Protein AF-A0A392QED2-F1 (afdb_monomer_lite)

Structure (mmCIF, N/CA/C/O backbone):
data_AF-A0A392QED2-F1
#
_entry.id   AF-A0A392QED2-F1
#
loop_
_atom_site.group_PDB
_atom_site.id
_atom_site.type_symbol
_atom_site.label_atom_id
_atom_site.label_alt_id
_atom_site.label_comp_id
_atom_site.label_asym_id
_atom_site.label_entity_id
_atom_site.label_seq_id
_atom_site.pdbx_PDB_ins_code
_atom_site.Cartn_x
_atom_site.Cartn_y
_atom_site.Cartn_z
_atom_site.occupancy
_atom_site.B_iso_or_equiv
_atom_site.auth_seq_id
_atom_site.auth_comp_id
_atom_site.auth_asym_id
_atom_site.auth_atom_id
_atom_site.pdbx_PDB_model_num
ATOM 1 N N . THR A 1 1 ? 11.067 -0.589 -10.457 1.00 55.59 1 THR A N 1
ATOM 2 C CA . THR A 1 1 ? 10.526 0.018 -9.221 1.00 55.59 1 THR A CA 1
ATOM 3 C C . THR A 1 1 ? 11.024 1.444 -9.124 1.00 55.59 1 THR A C 1
ATOM 5 O O . THR A 1 1 ? 12.156 1.713 -9.513 1.00 55.59 1 THR A O 1
ATOM 8 N N . GLY A 1 2 ? 10.186 2.377 -8.673 1.00 83.38 2 GLY A N 1
ATOM 9 C CA . GLY A 1 2 ? 10.646 3.737 -8.405 1.00 83.38 2 GLY A CA 1
ATOM 10 C C . GLY A 1 2 ? 11.389 3.750 -7.078 1.00 83.38 2 GLY A C 1
ATOM 11 O O . GLY A 1 2 ? 10.743 3.744 -6.045 1.00 83.38 2 GLY A O 1
ATOM 12 N N . ALA A 1 3 ? 12.724 3.760 -7.083 1.00 87.62 3 ALA A N 1
ATOM 13 C CA . ALA A 1 3 ? 13.542 3.671 -5.860 1.00 87.62 3 ALA A CA 1
ATOM 14 C C . ALA A 1 3 ? 13.252 4.764 -4.808 1.00 87.62 3 ALA A C 1
ATOM 16 O O . ALA A 1 3 ? 13.645 4.636 -3.656 1.00 87.62 3 ALA A O 1
ATOM 17 N N . ARG A 1 4 ? 12.584 5.849 -5.213 1.00 90.19 4 ARG A N 1
ATOM 18 C CA . ARG A 1 4 ? 12.160 6.960 -4.348 1.00 90.19 4 ARG A CA 1
ATOM 19 C C . ARG A 1 4 ? 10.641 7.062 -4.197 1.00 90.19 4 ARG A C 1
ATOM 21 O O . ARG A 1 4 ? 10.163 8.014 -3.596 1.00 90.19 4 ARG A O 1
ATOM 28 N N . LEU A 1 5 ? 9.892 6.146 -4.805 1.00 91.62 5 LEU A N 1
ATOM 29 C CA . LEU A 1 5 ? 8.440 6.099 -4.703 1.00 91.62 5 LEU A CA 1
ATOM 30 C C . LEU A 1 5 ? 8.081 5.132 -3.572 1.00 91.62 5 LEU A C 1
ATOM 32 O O . LEU A 1 5 ? 8.514 3.977 -3.628 1.00 91.62 5 LEU A O 1
ATOM 36 N N . PRO A 1 6 ? 7.325 5.579 -2.556 1.00 91.81 6 PRO A N 1
ATOM 37 C CA . PRO A 1 6 ? 6.915 4.704 -1.470 1.00 91.81 6 PRO A CA 1
ATOM 38 C C . PRO A 1 6 ? 5.990 3.596 -1.996 1.00 91.81 6 PRO A C 1
ATOM 40 O O . PRO A 1 6 ? 5.295 3.795 -3.005 1.00 91.81 6 PRO A O 1
ATOM 43 N N . PRO A 1 7 ? 5.960 2.431 -1.330 1.00 92.88 7 PRO A N 1
ATOM 44 C CA . PRO A 1 7 ? 5.022 1.372 -1.667 1.00 92.88 7 PRO A CA 1
ATOM 45 C C . PRO A 1 7 ? 3.573 1.813 -1.397 1.00 92.88 7 PRO A C 1
ATOM 47 O O . PRO A 1 7 ? 3.310 2.813 -0.727 1.00 92.88 7 PRO A O 1
ATOM 50 N N . ILE A 1 8 ? 2.609 1.078 -1.954 1.00 92.56 8 ILE A N 1
ATOM 51 C CA . ILE A 1 8 ? 1.195 1.480 -1.913 1.00 92.56 8 ILE A CA 1
ATOM 52 C C . ILE A 1 8 ? 0.615 1.494 -0.495 1.00 92.56 8 ILE A C 1
ATOM 54 O O . ILE A 1 8 ? -0.237 2.321 -0.186 1.00 92.56 8 ILE A O 1
ATOM 58 N N . ASP A 1 9 ? 1.089 0.615 0.386 1.00 93.44 9 ASP A N 1
ATOM 59 C CA . ASP A 1 9 ? 0.621 0.544 1.766 1.00 93.44 9 ASP A CA 1
ATOM 60 C C . ASP A 1 9 ? 0.964 1.822 2.544 1.00 93.44 9 ASP A C 1
ATOM 62 O O . ASP A 1 9 ? 0.168 2.267 3.368 1.00 93.44 9 ASP A O 1
ATOM 66 N N . GLU A 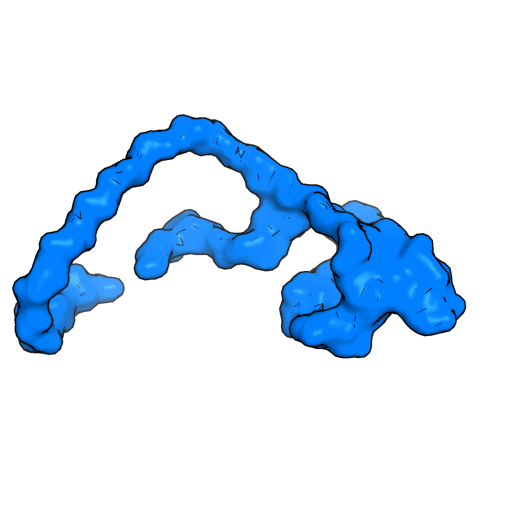1 10 ? 2.092 2.474 2.245 1.00 93.25 10 GLU A N 1
ATOM 67 C CA . GLU A 1 10 ? 2.454 3.765 2.843 1.00 93.25 10 GLU A CA 1
ATOM 68 C C . GLU A 1 10 ? 1.539 4.919 2.422 1.00 93.25 10 GLU A C 1
ATOM 70 O O . GLU A 1 10 ? 1.402 5.885 3.179 1.00 93.25 10 GLU A O 1
ATOM 75 N N . GLN A 1 11 ? 0.882 4.800 1.265 1.00 94.81 11 GLN A N 1
ATOM 76 C CA . GLN A 1 11 ? -0.082 5.784 0.764 1.00 94.81 11 GLN A CA 1
ATOM 77 C C . GLN A 1 11 ? -1.481 5.610 1.372 1.00 94.81 11 GLN A C 1
ATOM 79 O O . GLN A 1 11 ? -2.340 6.474 1.196 1.00 94.81 11 GLN A O 1
ATOM 84 N N . VAL A 1 12 ? -1.731 4.524 2.109 1.00 96.62 12 VAL A N 1
ATOM 85 C CA . VAL A 1 12 ? -2.954 4.376 2.900 1.00 96.62 12 VAL A CA 1
ATOM 86 C C . VAL A 1 12 ? -2.868 5.298 4.114 1.00 96.62 12 VAL A C 1
ATOM 88 O O . VAL A 1 12 ? -1.903 5.239 4.879 1.00 96.62 12 VAL A O 1
ATOM 91 N N . ILE A 1 13 ? -3.885 6.139 4.314 1.00 97.06 13 ILE A N 1
ATOM 92 C CA . ILE A 1 13 ? -3.949 7.072 5.453 1.00 97.06 13 ILE A CA 1
ATOM 93 C C . ILE A 1 13 ? -5.014 6.684 6.481 1.00 97.06 13 ILE A C 1
ATOM 95 O O . ILE A 1 13 ? -4.853 6.986 7.659 1.00 97.06 13 ILE A O 1
ATOM 99 N N . ALA A 1 14 ? -6.057 5.969 6.060 1.00 97.88 14 ALA A N 1
ATOM 100 C CA . ALA A 1 14 ? -7.078 5.408 6.939 1.00 97.88 14 ALA A CA 1
ATOM 101 C C . ALA A 1 14 ? -7.740 4.191 6.281 1.00 97.88 14 ALA A C 1
ATOM 103 O O . ALA A 1 14 ? -7.696 4.034 5.059 1.00 97.88 14 ALA A O 1
ATOM 104 N N . MET A 1 15 ? -8.368 3.333 7.079 1.00 97.75 15 MET A N 1
ATOM 105 C CA . MET A 1 15 ? -9.178 2.222 6.579 1.00 97.75 15 MET A CA 1
ATOM 106 C C . MET A 1 15 ? -10.306 1.861 7.547 1.00 97.75 15 MET A C 1
ATOM 108 O O . MET A 1 15 ? -10.199 2.076 8.757 1.00 97.75 15 MET A O 1
ATOM 112 N N . LYS A 1 16 ? -11.371 1.258 7.012 1.00 98.00 16 LYS A N 1
ATOM 113 C CA . LYS A 1 16 ? -12.405 0.580 7.797 1.00 98.00 16 LYS A CA 1
ATOM 114 C C . LYS A 1 16 ? -12.191 -0.923 7.742 1.00 98.00 16 LYS A C 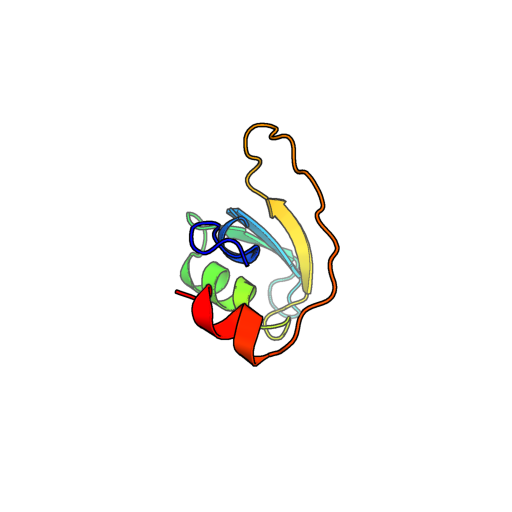1
ATOM 116 O O . LYS A 1 16 ? -12.207 -1.523 6.667 1.00 98.00 16 LYS A O 1
ATOM 121 N N . LEU A 1 17 ? -12.018 -1.522 8.912 1.00 97.19 17 LEU A N 1
ATOM 122 C CA . LEU A 1 17 ? -11.756 -2.939 9.094 1.00 97.19 17 LEU A CA 1
ATOM 123 C C . LEU A 1 17 ? -12.991 -3.624 9.677 1.00 97.19 17 LEU A C 1
ATOM 125 O O . LEU A 1 17 ? -13.483 -3.244 10.740 1.00 97.19 17 LEU A O 1
ATOM 129 N N . VAL A 1 18 ? -13.475 -4.657 8.998 1.00 97.62 18 VAL A N 1
ATOM 130 C CA . VAL A 1 18 ? -14.519 -5.549 9.501 1.00 97.62 18 VAL A CA 1
ATOM 131 C C . VAL A 1 18 ? -13.851 -6.670 10.280 1.00 97.62 18 VAL A C 1
ATOM 133 O O . VAL A 1 18 ? -13.047 -7.434 9.743 1.00 97.62 18 VAL A O 1
ATOM 136 N N . THR A 1 19 ? -14.200 -6.769 11.558 1.00 95.38 19 THR A N 1
ATOM 137 C CA . THR A 1 19 ? -13.669 -7.767 12.485 1.00 95.38 19 THR A CA 1
ATOM 138 C C . THR A 1 19 ? -14.813 -8.590 13.088 1.00 95.38 19 THR A C 1
ATOM 140 O O . THR A 1 19 ? -15.889 -8.039 13.339 1.00 95.38 19 THR A O 1
ATOM 143 N N . PRO A 1 20 ? -14.606 -9.885 13.389 1.00 93.00 20 PRO A N 1
ATOM 144 C CA . PRO A 1 20 ? -15.643 -10.705 14.018 1.00 93.00 20 PRO A CA 1
ATOM 145 C C . PRO A 1 20 ? -16.062 -10.218 15.413 1.00 93.00 20 PRO A C 1
ATOM 147 O O . PRO A 1 20 ? -17.220 -10.362 15.788 1.00 93.00 20 PRO A O 1
ATOM 150 N N . ALA A 1 21 ? -15.130 -9.649 16.186 1.00 92.06 21 ALA A N 1
ATOM 151 C CA . ALA A 1 21 ? -15.363 -9.300 17.590 1.00 92.06 21 ALA A CA 1
ATOM 152 C C . ALA A 1 21 ? -15.812 -7.847 17.810 1.00 92.06 21 ALA A C 1
ATOM 154 O O . ALA A 1 21 ? -16.620 -7.588 18.697 1.00 92.06 21 ALA A O 1
ATOM 155 N N . LYS A 1 22 ? -15.283 -6.889 17.037 1.00 91.94 22 LYS A N 1
ATOM 156 C CA . LYS A 1 22 ? -15.540 -5.449 17.231 1.00 91.94 22 LYS A CA 1
ATOM 157 C C . LYS A 1 22 ? -16.466 -4.856 16.162 1.00 91.94 22 LYS A C 1
ATOM 159 O O . LYS A 1 22 ? -16.699 -3.652 16.160 1.00 91.94 22 LYS A O 1
ATOM 164 N N . GLY A 1 23 ? -16.983 -5.679 15.247 1.00 95.25 23 GLY A N 1
ATOM 165 C CA . GLY A 1 23 ? -17.742 -5.206 14.094 1.00 95.25 23 GLY A CA 1
ATOM 166 C C . GLY A 1 23 ? -16.855 -4.411 13.133 1.00 95.25 23 GLY A C 1
ATOM 167 O O . GLY A 1 23 ? -15.696 -4.771 12.915 1.00 95.25 23 GLY A O 1
ATOM 168 N N . THR A 1 24 ? -17.402 -3.339 12.555 1.00 97.38 24 THR A N 1
ATOM 169 C CA . THR A 1 24 ? -16.656 -2.445 11.654 1.00 97.38 24 THR A CA 1
ATOM 170 C C . THR A 1 24 ? -16.026 -1.312 12.449 1.00 97.38 24 THR A C 1
ATOM 172 O O . THR A 1 24 ? -16.734 -0.506 13.050 1.00 97.38 24 THR A O 1
ATOM 175 N N . ILE A 1 25 ? -14.699 -1.243 12.433 1.00 97.25 25 ILE A N 1
ATOM 176 C CA . ILE A 1 25 ? -13.915 -0.201 13.098 1.00 97.25 25 ILE A CA 1
ATOM 177 C C . ILE A 1 25 ? -13.170 0.639 12.068 1.00 97.25 25 ILE A C 1
ATOM 179 O O . ILE A 1 25 ? -12.836 0.160 10.990 1.00 97.25 25 ILE A O 1
ATOM 183 N N . GLU A 1 26 ? -12.887 1.888 12.406 1.00 97.94 26 GLU A N 1
ATOM 184 C CA . GLU A 1 26 ? -12.084 2.794 11.587 1.00 97.94 26 GLU A CA 1
ATOM 185 C C . GLU A 1 26 ? -10.752 3.051 12.286 1.00 97.94 26 GLU A C 1
ATOM 187 O O . GLU A 1 26 ? -10.738 3.385 13.474 1.00 97.94 26 GLU A O 1
ATOM 192 N N . ILE A 1 27 ? -9.660 2.902 11.540 1.00 97.62 27 ILE A N 1
ATOM 193 C CA . ILE A 1 27 ? -8.284 3.013 12.026 1.00 97.62 27 ILE A CA 1
ATOM 194 C C . ILE A 1 27 ? -7.450 3.881 11.071 1.00 97.62 27 ILE A C 1
ATOM 196 O O . ILE A 1 27 ? -7.653 3.854 9.854 1.00 97.62 27 ILE A O 1
ATOM 200 N N . SER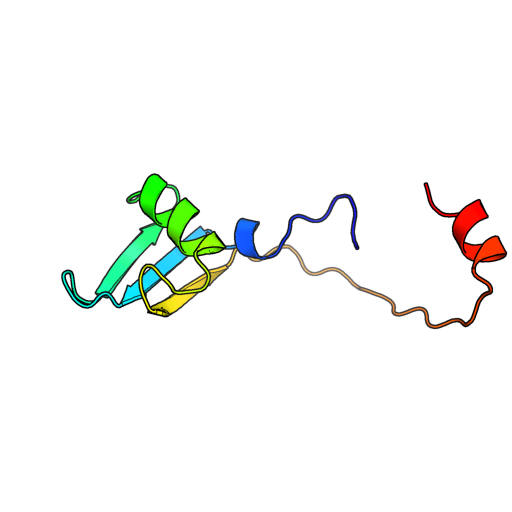 A 1 28 ? -6.523 4.664 11.622 1.00 97.75 28 SER A N 1
ATOM 201 C CA . SER A 1 28 ? -5.632 5.586 10.902 1.00 97.75 28 SER A CA 1
ATOM 202 C C . SER A 1 28 ? -4.319 5.790 11.669 1.00 97.75 28 SER A C 1
ATOM 204 O O . SER A 1 28 ? -4.127 5.239 12.754 1.00 97.75 28 SER A O 1
ATOM 206 N N . LYS A 1 29 ? -3.407 6.620 11.145 1.00 95.25 29 LYS A N 1
ATOM 207 C CA . LYS A 1 29 ? -2.170 6.996 11.861 1.00 95.25 29 LYS A CA 1
ATOM 208 C C . LYS A 1 29 ? -2.446 7.754 13.167 1.00 95.25 29 LYS A C 1
ATOM 210 O O . LYS A 1 29 ? -1.630 7.727 14.081 1.00 95.25 29 LYS A O 1
ATOM 215 N N . GLU A 1 30 ? -3.592 8.416 13.259 1.00 96.81 30 GLU A N 1
ATOM 216 C CA . GLU A 1 30 ? -4.042 9.186 14.419 1.00 96.81 30 GLU A CA 1
ATOM 217 C C . GLU A 1 30 ? -4.991 8.376 15.319 1.00 96.81 30 GLU A C 1
ATOM 219 O O . GLU A 1 30 ? -5.168 8.712 16.490 1.00 96.81 30 GLU A O 1
ATOM 224 N N . LYS A 1 31 ? -5.600 7.306 14.788 1.00 96.19 31 LYS A N 1
ATOM 225 C CA . LYS A 1 31 ? -6.630 6.501 15.455 1.00 96.19 31 LYS A CA 1
ATOM 226 C C . LYS A 1 31 ? -6.248 5.021 15.449 1.00 96.19 31 LYS A C 1
ATOM 228 O O . LYS A 1 31 ? -6.439 4.336 14.452 1.00 96.19 31 LYS A O 1
ATOM 233 N N . ASP A 1 32 ? -5.766 4.540 16.594 1.00 95.75 32 ASP A N 1
ATOM 234 C CA . ASP A 1 32 ? -5.226 3.180 16.774 1.00 95.75 32 ASP A CA 1
ATOM 235 C C . ASP A 1 32 ? -4.054 2.872 15.809 1.00 95.75 32 ASP A C 1
ATOM 237 O O . ASP A 1 32 ? -4.152 1.998 14.940 1.00 95.75 32 ASP A O 1
ATOM 241 N N . PRO A 1 33 ? -2.937 3.624 15.921 1.00 96.00 33 PRO A N 1
ATOM 242 C CA . PRO A 1 33 ? -1.818 3.536 14.984 1.00 96.00 33 PRO A CA 1
ATOM 243 C C . PRO A 1 33 ? -1.177 2.149 14.945 1.00 96.00 33 PRO A C 1
ATOM 245 O O . PRO A 1 33 ? -0.766 1.694 13.880 1.00 96.00 33 PRO A O 1
ATOM 248 N N . GLU A 1 34 ? -1.091 1.463 16.085 1.00 95.81 34 GLU A N 1
ATOM 249 C CA . GLU A 1 34 ? -0.494 0.129 16.163 1.00 95.81 34 GLU A CA 1
ATOM 250 C C . GLU A 1 34 ? -1.306 -0.877 15.339 1.00 95.81 34 GLU A C 1
ATOM 252 O O . GLU A 1 34 ? -0.756 -1.541 14.456 1.00 95.81 34 GLU A O 1
ATOM 257 N N . LEU A 1 35 ? -2.628 -0.922 15.545 1.00 95.44 35 LEU A N 1
ATOM 258 C CA . LEU A 1 35 ? -3.506 -1.781 14.758 1.00 95.44 35 LEU A CA 1
ATOM 259 C C . LEU A 1 35 ? -3.516 -1.385 13.279 1.00 95.44 35 LEU A C 1
ATOM 261 O O . LEU A 1 35 ? -3.549 -2.263 12.421 1.00 95.44 35 LEU A O 1
ATOM 265 N N . PHE A 1 36 ? -3.446 -0.090 12.963 1.00 96.94 36 PHE A N 1
ATOM 266 C CA . PHE A 1 36 ? -3.360 0.400 11.588 1.00 96.94 36 PHE A CA 1
ATOM 267 C C . PHE A 1 36 ? -2.123 -0.130 10.847 1.00 96.94 36 PHE A C 1
ATOM 269 O O . PHE A 1 36 ? -2.251 -0.670 9.744 1.00 96.94 36 PHE A O 1
ATOM 276 N N . TYR A 1 37 ? -0.933 -0.035 11.448 1.00 94.94 37 TYR A N 1
ATOM 277 C CA . TYR A 1 37 ? 0.294 -0.552 10.832 1.00 94.94 37 TYR A CA 1
ATOM 278 C C . TYR A 1 37 ? 0.282 -2.079 10.706 1.00 94.94 37 TYR A C 1
ATOM 280 O O . TYR A 1 37 ? 0.705 -2.611 9.678 1.00 94.94 37 TYR A O 1
ATOM 288 N N . LEU A 1 38 ? -0.261 -2.787 11.700 1.00 95.06 38 LEU A N 1
ATOM 289 C CA . LEU A 1 38 ? -0.419 -4.239 11.635 1.00 95.06 38 LEU A CA 1
ATOM 290 C C .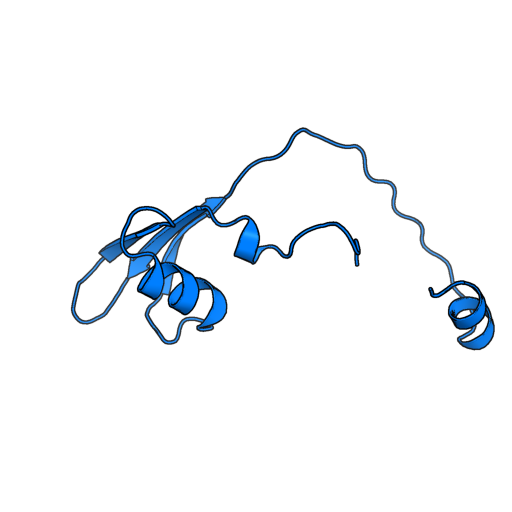 LEU A 1 38 ? -1.422 -4.662 10.548 1.00 95.06 38 LEU A C 1
ATOM 292 O O . LEU A 1 38 ? -1.157 -5.597 9.794 1.00 95.06 38 LEU A O 1
ATOM 296 N N . ALA A 1 39 ? -2.555 -3.966 10.423 1.00 95.25 39 ALA A N 1
ATOM 297 C CA . ALA A 1 39 ? -3.600 -4.282 9.450 1.00 95.25 39 ALA A CA 1
ATOM 298 C C . ALA A 1 39 ? -3.145 -4.063 7.999 1.00 95.25 39 ALA A C 1
ATOM 300 O O . ALA A 1 39 ? -3.484 -4.871 7.135 1.00 95.25 39 ALA A O 1
ATOM 301 N N . ARG A 1 40 ? -2.324 -3.034 7.735 1.00 93.50 40 ARG A N 1
ATOM 302 C CA . ARG A 1 40 ? -1.748 -2.755 6.404 1.00 93.50 40 ARG A CA 1
ATOM 303 C C . ARG A 1 40 ? -0.948 -3.925 5.830 1.00 93.50 40 ARG A C 1
ATOM 305 O O . ARG A 1 40 ? -1.088 -4.241 4.653 1.00 93.50 40 ARG A O 1
ATOM 312 N N . CYS A 1 41 ? -0.123 -4.559 6.661 1.00 91.31 41 CYS A N 1
ATOM 313 C CA . CYS A 1 41 ? 0.796 -5.623 6.244 1.00 91.31 41 CYS A CA 1
ATOM 314 C C . CYS A 1 41 ? 0.328 -7.026 6.665 1.00 91.31 41 CYS A C 1
ATOM 316 O O . CYS A 1 41 ? 0.996 -8.014 6.375 1.00 91.31 41 CYS A O 1
ATOM 318 N N . GLY A 1 42 ? -0.819 -7.129 7.339 1.00 91.94 42 GLY A N 1
ATOM 319 C CA . GLY A 1 42 ? -1.333 -8.374 7.911 1.00 91.94 42 GLY A CA 1
ATOM 320 C C . GLY A 1 42 ? -2.019 -9.313 6.917 1.00 91.94 42 GLY A C 1
ATOM 321 O O . GLY A 1 42 ? -2.578 -10.319 7.347 1.00 91.94 42 GLY A O 1
ATOM 322 N N . LEU A 1 43 ? -2.030 -8.987 5.616 1.00 92.94 43 LEU A N 1
ATOM 323 C CA . LEU A 1 43 ? -2.619 -9.804 4.539 1.00 92.94 43 LEU A CA 1
ATO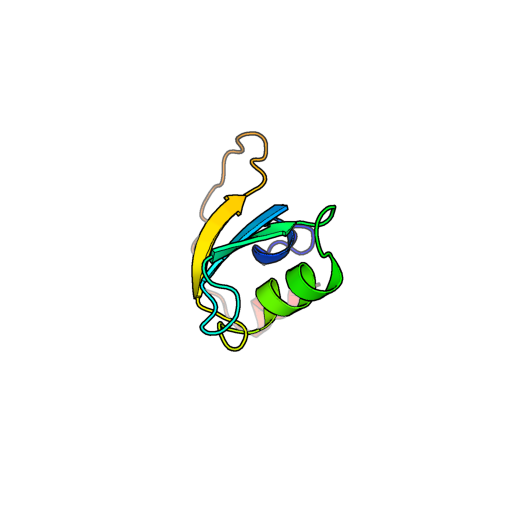M 324 C C . LEU A 1 43 ? -4.080 -10.231 4.806 1.00 92.94 43 LEU A C 1
ATOM 326 O O . LEU A 1 43 ? -4.509 -11.307 4.399 1.00 92.94 43 LEU A O 1
ATOM 330 N N . GLY A 1 44 ? -4.844 -9.400 5.523 1.00 92.38 44 GLY A N 1
ATOM 331 C CA . GLY A 1 44 ? -6.233 -9.689 5.902 1.00 92.38 44 GLY A CA 1
ATOM 332 C C . GLY A 1 44 ? -6.410 -10.593 7.132 1.00 92.38 44 GLY A C 1
ATOM 333 O O . GLY A 1 44 ? -7.538 -10.898 7.508 1.00 92.38 44 GLY A O 1
ATOM 334 N N . GLY A 1 45 ? -5.331 -10.998 7.809 1.00 93.69 45 GLY A N 1
ATOM 335 C CA . GLY A 1 45 ? -5.405 -11.859 8.997 1.00 93.69 45 GLY A CA 1
ATOM 336 C C . GLY A 1 45 ? -6.044 -11.199 10.227 1.00 93.69 45 GLY A C 1
ATOM 337 O O . GLY A 1 45 ? -6.534 -11.891 11.114 1.00 93.69 45 GLY A O 1
ATOM 338 N N . LEU A 1 46 ? -6.067 -9.865 10.278 1.00 92.81 46 LEU A N 1
ATOM 339 C CA . LEU A 1 46 ? -6.639 -9.092 11.390 1.00 92.81 46 LEU A CA 1
ATOM 340 C C . LEU A 1 46 ? -8.094 -8.663 11.141 1.00 92.81 46 LEU A C 1
ATOM 342 O O . LEU A 1 46 ? -8.739 -8.107 12.029 1.00 92.81 46 LEU A O 1
ATOM 346 N N . GLY A 1 47 ? -8.615 -8.927 9.943 1.00 94.81 47 GLY A N 1
ATOM 347 C CA . GLY A 1 47 ? -9.944 -8.528 9.500 1.00 94.81 47 GLY A CA 1
ATOM 348 C C . GLY A 1 47 ? -9.977 -8.239 8.001 1.00 94.81 47 GLY A C 1
ATOM 349 O O . GLY A 1 47 ? -8.948 -8.230 7.325 1.00 94.81 47 GLY A O 1
ATOM 350 N N . VAL A 1 48 ? -11.174 -7.972 7.484 1.00 96.69 48 VAL A N 1
ATOM 351 C CA . VAL A 1 48 ? -11.388 -7.642 6.068 1.00 96.69 48 VAL A CA 1
ATOM 352 C C . VAL A 1 48 ? -11.507 -6.131 5.914 1.00 96.69 48 VAL A C 1
ATOM 354 O O . VAL A 1 48 ? -12.318 -5.501 6.590 1.00 96.69 48 VAL A O 1
ATOM 357 N N . VAL A 1 49 ? -10.711 -5.537 5.026 1.00 96.94 49 VAL A N 1
ATOM 358 C CA . VAL A 1 49 ? -10.802 -4.103 4.719 1.00 96.94 49 VAL A CA 1
ATOM 359 C C . VAL A 1 49 ? -12.053 -3.856 3.874 1.00 96.94 49 VAL A C 1
ATOM 361 O O . VAL A 1 49 ? -12.151 -4.359 2.758 1.00 96.94 49 VAL A O 1
ATOM 364 N N . ALA A 1 50 ? -13.009 -3.096 4.408 1.00 97.50 50 ALA A N 1
ATOM 365 C CA . ALA A 1 50 ? -14.236 -2.723 3.701 1.00 97.50 50 ALA A CA 1
A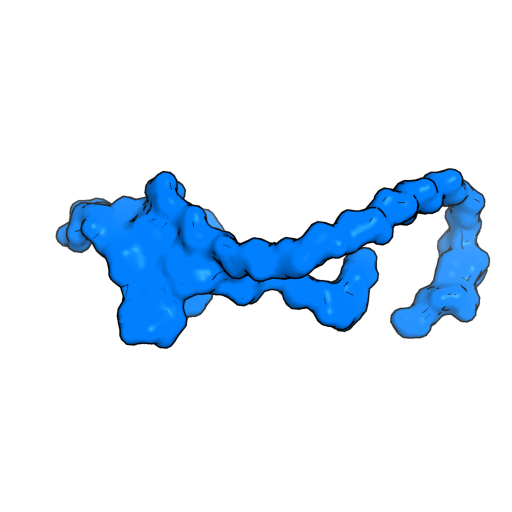TOM 366 C C . ALA A 1 50 ? -14.093 -1.400 2.939 1.00 97.50 50 ALA A C 1
ATOM 368 O O . ALA A 1 50 ? -14.645 -1.250 1.853 1.00 97.50 50 ALA A O 1
ATOM 369 N N . GLU A 1 51 ? -13.342 -0.449 3.496 1.00 97.81 51 GLU A N 1
ATOM 370 C CA . GLU A 1 51 ? -13.063 0.846 2.873 1.00 97.81 51 GLU A CA 1
ATOM 371 C C . GLU A 1 51 ? -11.614 1.251 3.145 1.00 97.81 51 GLU A C 1
ATOM 373 O O . GLU A 1 51 ? -11.069 0.962 4.213 1.00 97.81 51 GLU A O 1
ATOM 378 N N . VAL A 1 52 ? -10.999 1.950 2.195 1.00 97.38 52 VAL A N 1
ATOM 379 C CA . VAL A 1 52 ? -9.638 2.474 2.312 1.00 97.38 52 VAL A CA 1
ATOM 380 C C . VAL A 1 52 ? -9.604 3.921 1.839 1.00 97.38 52 VAL A C 1
ATOM 382 O O . VAL A 1 52 ? -10.194 4.261 0.814 1.00 97.38 52 VAL A O 1
ATOM 385 N N . THR A 1 53 ? -8.887 4.764 2.574 1.00 97.81 53 THR A N 1
ATOM 386 C CA . THR A 1 53 ? -8.604 6.145 2.185 1.00 97.81 53 THR A CA 1
ATOM 387 C C . THR A 1 53 ? -7.143 6.237 1.770 1.00 97.81 53 THR A C 1
ATOM 389 O O . THR A 1 53 ? -6.243 5.969 2.571 1.00 97.81 53 THR A O 1
ATOM 392 N N . LEU A 1 54 ? -6.911 6.617 0.514 1.00 97.12 54 LEU A N 1
ATOM 393 C CA . LEU A 1 54 ? -5.582 6.764 -0.076 1.00 97.12 54 LEU A CA 1
ATOM 394 C C . LEU A 1 54 ? -5.201 8.241 -0.186 1.00 97.12 54 LEU A C 1
ATOM 396 O O . LEU A 1 54 ? -6.034 9.087 -0.513 1.00 97.12 54 LEU A O 1
ATOM 400 N N . GLN A 1 55 ? -3.928 8.543 0.052 1.00 96.31 55 GLN A N 1
ATOM 401 C CA . GLN A 1 55 ? -3.356 9.854 -0.219 1.00 96.31 55 GLN A CA 1
ATOM 402 C C . GLN A 1 55 ? -3.213 10.059 -1.731 1.00 96.31 55 GLN A C 1
ATOM 404 O O . GLN A 1 55 ? -2.404 9.401 -2.382 1.00 96.31 55 GLN A O 1
ATOM 409 N N . CYS A 1 56 ? -3.953 11.018 -2.282 1.00 95.44 56 CYS A N 1
ATOM 410 C CA . CYS A 1 56 ? -3.725 11.479 -3.646 1.00 95.44 56 CYS A CA 1
ATOM 411 C C . CYS A 1 56 ? -2.473 12.364 -3.719 1.00 95.44 56 CYS A C 1
ATOM 413 O O . CYS A 1 56 ? -2.194 13.148 -2.809 1.00 95.44 56 CYS A O 1
ATOM 415 N N . VAL A 1 57 ? -1.753 12.263 -4.833 1.00 93.94 57 VAL A N 1
ATOM 416 C CA . VAL A 1 57 ? -0.638 13.147 -5.196 1.00 93.94 57 VAL A CA 1
ATOM 417 C C . VAL A 1 57 ? -0.983 13.915 -6.469 1.00 93.94 57 VAL A C 1
ATOM 419 O O . VAL A 1 57 ? -1.911 13.540 -7.192 1.00 93.94 57 VAL A O 1
ATOM 422 N N . ASP A 1 58 ? -0.233 14.976 -6.759 1.00 96.44 58 ASP A N 1
ATOM 423 C CA . ASP A 1 58 ? -0.421 15.759 -7.980 1.00 96.44 58 ASP A CA 1
ATOM 424 C C . ASP A 1 58 ? -0.245 14.902 -9.236 1.00 96.44 58 ASP A C 1
ATOM 426 O O . ASP A 1 58 ? 0.636 14.041 -9.313 1.00 96.44 58 ASP A O 1
ATOM 430 N N . ARG A 1 59 ? -1.060 15.182 -10.256 1.00 96.56 59 ARG A N 1
ATOM 431 C CA . ARG A 1 59 ? -0.999 14.487 -11.543 1.00 96.56 59 ARG A CA 1
ATOM 432 C C . ARG A 1 59 ? 0.384 14.642 -12.174 1.00 96.56 59 ARG A C 1
ATOM 434 O O . ARG A 1 59 ? 0.855 15.757 -12.368 1.00 96.56 59 ARG A O 1
ATOM 441 N N . GLN A 1 60 ? 0.959 13.518 -12.588 1.00 94.69 60 GLN A N 1
ATOM 442 C CA . GLN A 1 60 ? 2.189 13.455 -13.377 1.00 94.69 60 GLN A CA 1
ATOM 443 C C . GLN A 1 60 ? 1.934 12.704 -14.687 1.00 94.69 60 GLN A C 1
ATOM 445 O O . GLN A 1 60 ? 1.024 11.876 -14.768 1.00 94.69 60 GLN A O 1
ATOM 450 N N . GLU A 1 61 ? 2.741 12.979 -15.708 1.00 97.00 61 GLU A N 1
ATOM 451 C CA . GLU A 1 61 ? 2.729 12.231 -16.967 1.00 97.00 61 GLU A CA 1
ATOM 452 C C . GLU A 1 61 ? 3.778 11.117 -16.914 1.00 97.00 61 GLU A C 1
ATOM 454 O O . GLU A 1 61 ? 4.944 11.360 -16.606 1.00 97.00 61 GLU A O 1
ATOM 459 N N . LEU A 1 62 ? 3.358 9.882 -17.191 1.00 94.69 62 LEU A N 1
ATOM 460 C CA . LEU A 1 62 ? 4.234 8.713 -17.226 1.00 94.69 62 LEU A CA 1
ATOM 461 C C . LEU A 1 62 ? 4.321 8.188 -18.655 1.00 94.69 62 LEU A C 1
ATOM 463 O O . LEU A 1 62 ? 3.311 8.106 -19.353 1.00 94.69 62 LEU A O 1
ATOM 467 N N . VAL A 1 63 ? 5.530 7.812 -19.068 1.00 97.12 63 VAL A N 1
ATOM 468 C CA . VAL A 1 63 ? 5.808 7.262 -20.397 1.00 97.12 63 VAL A CA 1
ATOM 469 C C . VAL A 1 63 ? 6.303 5.830 -20.243 1.00 97.12 63 VAL A C 1
ATOM 471 O O . VAL A 1 63 ? 7.233 5.561 -19.481 1.00 97.12 63 VAL A O 1
ATOM 474 N N . GLU A 1 64 ? 5.668 4.906 -20.958 1.00 96.75 64 GLU A N 1
ATOM 475 C CA . GLU A 1 64 ? 6.093 3.511 -21.022 1.00 96.75 64 GLU A CA 1
ATOM 476 C C . GLU A 1 64 ? 7.227 3.349 -22.043 1.00 96.75 64 GLU A C 1
ATOM 478 O O . GLU A 1 64 ? 7.134 3.816 -23.179 1.00 96.75 64 GLU A O 1
ATOM 483 N N . HIS A 1 65 ? 8.289 2.649 -21.646 1.00 95.44 65 HIS A N 1
ATOM 484 C CA . HIS A 1 65 ? 9.375 2.241 -22.531 1.00 95.44 65 HIS A CA 1
ATOM 485 C C . HIS A 1 65 ? 9.527 0.720 -22.477 1.00 95.44 65 HIS A C 1
ATOM 487 O O . HIS A 1 65 ? 9.840 0.172 -21.420 1.00 95.44 65 HIS A O 1
ATOM 493 N N . THR A 1 66 ? 9.370 0.054 -23.622 1.00 97.31 66 THR A N 1
ATOM 494 C CA . THR A 1 66 ? 9.428 -1.412 -23.728 1.00 97.31 66 THR A CA 1
ATOM 495 C C . THR A 1 66 ? 10.546 -1.819 -24.684 1.00 97.31 66 THR A C 1
ATOM 497 O O . THR A 1 66 ? 10.526 -1.468 -25.862 1.00 97.31 66 THR A O 1
ATOM 500 N N . VAL A 1 67 ? 11.545 -2.539 -24.164 1.00 95.25 67 VAL A N 1
ATOM 501 C CA . VAL A 1 67 ? 12.741 -2.993 -24.896 1.00 95.25 67 VAL A CA 1
ATOM 502 C C . VAL A 1 67 ? 13.134 -4.407 -24.466 1.00 95.25 67 VAL A C 1
ATOM 504 O O . VAL A 1 67 ? 12.814 -4.835 -23.358 1.00 95.25 67 VAL A O 1
ATOM 507 N N . VAL A 1 68 ? 13.861 -5.123 -25.325 1.00 97.19 68 VAL A N 1
ATOM 508 C CA . VAL A 1 68 ? 14.499 -6.406 -24.990 1.00 97.19 68 VAL A CA 1
ATOM 509 C C . VAL A 1 68 ? 15.999 -6.170 -24.833 1.00 97.19 68 VAL A C 1
ATOM 511 O O . VAL A 1 68 ? 16.606 -5.467 -25.638 1.00 97.19 68 VAL A O 1
ATOM 514 N N . SER A 1 69 ? 16.609 -6.736 -23.796 1.00 94.88 69 SER A N 1
ATOM 515 C CA . SER A 1 69 ? 18.048 -6.611 -23.533 1.00 94.88 69 SER A CA 1
ATOM 516 C C . SER A 1 69 ? 18.582 -7.878 -22.878 1.00 94.88 69 SER A C 1
ATOM 518 O O . SER A 1 69 ? 17.831 -8.636 -22.259 1.00 94.88 69 SER A O 1
ATOM 520 N N . THR A 1 70 ? 19.884 -8.114 -23.003 1.00 96.44 70 THR A N 1
ATOM 521 C CA . THR A 1 70 ? 20.549 -9.226 -22.316 1.00 96.44 70 THR A CA 1
ATOM 522 C C . THR A 1 70 ? 20.763 -8.914 -20.834 1.00 96.44 70 THR A C 1
ATOM 524 O O . THR A 1 70 ? 20.812 -7.754 -20.418 1.00 96.44 70 THR A O 1
ATOM 527 N N . MET A 1 71 ? 20.946 -9.953 -20.013 1.00 94.62 71 MET A N 1
ATOM 528 C CA . MET A 1 71 ? 21.194 -9.761 -18.581 1.00 94.62 71 MET A CA 1
ATOM 529 C C . MET A 1 71 ? 22.486 -8.967 -18.310 1.00 94.62 71 MET A C 1
ATOM 531 O O . MET A 1 71 ? 22.533 -8.167 -17.374 1.00 94.62 71 MET A O 1
ATOM 535 N N . ASP A 1 72 ? 23.518 -9.152 -19.138 1.00 95.06 72 ASP A N 1
ATOM 536 C CA . ASP A 1 72 ? 24.799 -8.451 -18.999 1.00 95.06 72 ASP A CA 1
ATOM 537 C C . ASP A 1 72 ? 24.689 -6.956 -19.324 1.00 95.06 72 ASP A C 1
ATOM 539 O O . ASP A 1 72 ? 25.328 -6.131 -18.669 1.00 95.06 72 ASP A O 1
ATOM 543 N N . GLU A 1 73 ? 23.860 -6.579 -20.300 1.00 94.12 73 GLU A N 1
ATOM 544 C CA . GLU A 1 73 ? 23.587 -5.174 -20.629 1.00 94.12 73 GLU A CA 1
ATOM 545 C C . GLU A 1 73 ? 22.817 -4.463 -19.514 1.00 94.12 73 GLU A C 1
ATOM 547 O O . GLU A 1 73 ? 23.164 -3.338 -19.149 1.00 94.12 73 GLU A O 1
ATOM 552 N N . ILE A 1 74 ? 21.817 -5.127 -18.925 1.00 94.00 74 ILE A N 1
ATOM 553 C CA . ILE A 1 74 ? 21.026 -4.558 -17.827 1.00 94.00 74 ILE A CA 1
ATOM 554 C C . ILE A 1 74 ? 21.893 -4.331 -16.584 1.00 94.00 74 ILE A C 1
ATOM 556 O O . ILE A 1 74 ? 21.841 -3.252 -15.993 1.00 94.00 74 ILE A O 1
ATOM 560 N N . LYS A 1 75 ? 22.739 -5.300 -16.210 1.00 93.88 75 LYS A N 1
ATOM 561 C CA . LYS A 1 75 ? 23.599 -5.198 -15.016 1.00 93.88 75 LYS A CA 1
ATOM 562 C C . LYS A 1 75 ? 24.562 -4.012 -15.055 1.00 93.88 75 LYS A C 1
ATOM 564 O O . LYS A 1 75 ? 24.799 -3.413 -14.015 1.00 93.88 75 LYS A O 1
ATOM 569 N N . LYS A 1 76 ? 25.089 -3.639 -16.229 1.00 93.94 76 LYS A N 1
ATOM 570 C CA . LYS A 1 76 ? 25.991 -2.476 -16.375 1.00 93.94 76 LYS A CA 1
ATOM 571 C C . LYS A 1 76 ? 25.334 -1.159 -15.957 1.00 93.94 76 LYS A C 1
ATOM 573 O O . LYS A 1 76 ? 26.019 -0.260 -15.480 1.00 93.94 76 LYS A O 1
ATOM 578 N N . ASN A 1 77 ? 24.021 -1.055 -16.153 1.00 83.69 77 ASN A N 1
ATOM 579 C CA . ASN A 1 77 ? 23.242 0.154 -15.899 1.00 83.69 77 ASN A CA 1
ATOM 580 C C . ASN A 1 77 ? 22.384 0.058 -14.624 1.00 83.69 77 ASN A C 1
ATOM 582 O O . ASN A 1 77 ? 21.721 1.030 -14.260 1.00 83.69 77 ASN A O 1
ATOM 586 N N . HIS A 1 78 ? 22.386 -1.092 -13.944 1.00 81.88 78 HIS A N 1
ATOM 587 C CA . HIS A 1 78 ? 21.690 -1.298 -12.679 1.00 81.88 78 HIS A CA 1
ATOM 588 C C . HIS A 1 78 ? 22.578 -0.805 -11.528 1.00 81.88 78 HIS A C 1
ATOM 590 O O . HIS A 1 78 ? 23.598 -1.423 -11.229 1.00 81.88 78 HIS A O 1
ATOM 596 N N . LYS A 1 79 ? 22.217 0.339 -10.936 1.00 64.94 79 LYS A N 1
ATOM 597 C CA . LYS A 1 79 ? 22.840 0.868 -9.714 1.00 64.94 79 LYS A CA 1
ATOM 598 C C . LYS A 1 79 ? 22.181 0.293 -8.472 1.00 64.94 79 LYS A C 1
ATOM 600 O O . LYS A 1 79 ? 20.932 0.225 -8.479 1.00 64.94 79 LYS A O 1
#

Sequence (79 aa):
TGARLPPIDEQVIAMKLVTPAKGTIEISKEKDPELFYLARCGLGGLGVVAEVTLQCVDRQELVEHTVVSTMDEIKKNHK

Foldseek 3Di:
DPPPDDDQLVQWAKFWFAAPPPGTDIAGCVRPVVVSVCCSPVPQPRGDTPGTDGHDDDDDDDDDDDDDDDPVVVVVVDD

Radius of gyration: 18.48 Å; chains: 1; bounding box: 44×28×43 Å

Organism: NCBI:txid97028

InterPro domains:
  IPR010031 L-gulonolactone/D-arabinono-1,4-lactone oxidase-like [PTHR43762] (1-79)
  IPR016169 FAD-binding, type PCMH, subdomain 2 [G3DSA:3.30.465.10] (1-76)
  IPR036318 FAD-binding, type PCMH-like superfamily [SSF56176] (4-57)

Secondary structure (DSSP, 8-state):
--TTSPPGGGGEEEEEEEETTTEEEEEESSSSHHHHHHHHHTTTTT-EEEEEEE----------------HHHHHHH--

pLDDT: mean 93.85, std 6.3, range [55.59, 98.0]